Protein AF-F1LF76-F1 (afdb_monomer_lite)

Organism: Ascaris suum (NCBI:txid6253)

Sequence (173 aa):
MCLPVDVNDIGVSVVGPCSAESNRNGTLAFNSEYCKTSYTVMPIVFMVVYIAFFAVGFAPLAWALNAEFYPLWARSTGCALSTFTNWTFSLVISLTFLSLSQAITKYGVFFLYGGITVVAFFFVFLYIPETTGIGIEEVEMLFMSKQKRRKTLDSRRATATDSKFKKQNSSNE

Secondary structure (DSSP, 8-state):
-PPPBPSS-TTEETTEE------SSS-----SS----TTTHHHHHHHHHHHHHIIIIIHHHHHHHHHHHS-TTTHHHHHHHHHHHHHHHHHHHHHHHHHHHHHS-HHHHHHHHHHHHHHHHHHHHHHS---TT--HHHHHHHHS-HHHHHHHHHHHHHHHHHHHHHHHHTT--

Foldseek 3Di:
DDADADPVDNQQGPVGGHDDDDDDDDDDDDDPDDDDDPCPVVVVVVVVVVVVCCVVPVVVVVVVVLQVVDQPVCSVVSVVVVVVVVVVVVVVCVVVVVVVCVPPNPVVNVVVVVVVVVVVVVVCVVVDDPPPDDDSVVVVLVPDDPVVNVVVVVVVVVVVVVVVVVVVVVVVD

Radius of gyration: 31.08 Å; chains: 1; bounding box: 84×30×86 Å

InterPro domains:
  IPR003663 Sugar/inositol transporter [PR00171] (44-65)
  IPR003663 Sugar/inositol transporter [PR00171] (67-79)
  IPR005828 Major facilitator, sugar transporter-like [PF00083] (28-143)
  IPR020846 Major facilitator superfamily domain [PS50850] (1-132)
  IPR036259 MFS transporter superfamily [G3DSA:1.20.1250.20] (12-155)
  IPR036259 MFS transporter superfamily [SSF103473] (40-140)
  IPR050814 Myo-inositol Transporter [PTHR48020] (34-162)

pLDDT: mean 70.17, std 14.88, range [35.84, 94.75]

Structure (mmCIF, N/CA/C/O backbone):
data_AF-F1LF76-F1
#
_entry.id   AF-F1LF76-F1
#
loop_
_atom_site.group_PDB
_atom_site.id
_atom_site.type_symbol
_atom_site.label_atom_id
_atom_site.label_alt_id
_atom_site.label_comp_id
_atom_site.label_asym_id
_atom_site.label_entity_id
_atom_site.label_seq_id
_atom_site.pdbx_PDB_ins_code
_atom_site.Cartn_x
_atom_site.Cartn_y
_atom_site.Cartn_z
_atom_site.occupancy
_atom_site.B_iso_or_equiv
_atom_site.auth_seq_id
_atom_site.auth_comp_id
_atom_site.auth_asym_id
_atom_site.auth_atom_id
_atom_site.pdbx_PDB_model_num
ATOM 1 N N . MET A 1 1 ? 15.923 4.103 -25.762 1.00 35.84 1 MET A N 1
ATOM 2 C CA . MET A 1 1 ? 17.309 4.151 -26.265 1.00 35.84 1 MET A CA 1
ATOM 3 C C . MET A 1 1 ? 17.214 3.939 -27.766 1.00 35.84 1 MET A C 1
ATOM 5 O O . MET A 1 1 ? 16.728 2.890 -28.165 1.00 35.84 1 MET A O 1
ATOM 9 N N . CYS A 1 2 ? 17.499 4.962 -28.574 1.00 42.34 2 CYS A N 1
ATOM 10 C CA . CYS A 1 2 ? 17.432 4.857 -30.035 1.00 42.34 2 CYS A CA 1
ATOM 11 C C . CYS A 1 2 ? 18.703 4.159 -30.520 1.00 42.34 2 CYS A C 1
ATOM 13 O O . CYS A 1 2 ? 19.798 4.580 -30.150 1.00 42.34 2 CYS A O 1
ATOM 15 N N . LEU A 1 3 ? 18.558 3.070 -31.274 1.00 51.41 3 LEU A N 1
ATOM 16 C CA . LEU A 1 3 ? 19.703 2.373 -31.846 1.00 51.41 3 LEU A CA 1
ATOM 17 C C . LEU A 1 3 ? 20.240 3.144 -33.064 1.00 51.41 3 LEU A C 1
ATOM 19 O O . LEU A 1 3 ? 19.459 3.805 -33.752 1.00 51.41 3 LEU A O 1
ATOM 23 N N . PRO A 1 4 ? 21.557 3.071 -33.327 1.00 51.03 4 PRO A N 1
ATOM 24 C CA . PRO A 1 4 ? 22.163 3.693 -34.497 1.00 51.03 4 PRO A CA 1
ATOM 25 C C . PRO A 1 4 ? 21.608 3.082 -35.794 1.00 51.03 4 PRO A C 1
ATOM 27 O O . PRO A 1 4 ? 21.443 1.864 -35.909 1.00 51.03 4 PRO A O 1
ATOM 30 N N . VAL A 1 5 ? 21.305 3.955 -36.755 1.00 54.59 5 VAL A N 1
ATOM 31 C CA . VAL A 1 5 ? 20.854 3.619 -38.115 1.00 54.59 5 VAL A CA 1
ATOM 32 C C . VAL A 1 5 ? 22.063 3.481 -39.036 1.00 54.59 5 VAL A C 1
ATOM 34 O O . VAL A 1 5 ? 23.048 4.203 -38.863 1.00 54.59 5 VAL A O 1
ATOM 37 N N . ASP A 1 6 ? 21.991 2.554 -39.992 1.00 54.38 6 ASP A N 1
ATOM 38 C CA . ASP A 1 6 ? 23.017 2.419 -41.024 1.00 54.38 6 ASP A CA 1
ATOM 39 C C . ASP A 1 6 ? 22.924 3.600 -42.005 1.00 54.38 6 ASP A C 1
ATOM 41 O O . ASP A 1 6 ? 21.849 3.950 -42.493 1.00 54.38 6 ASP A O 1
ATOM 45 N N . VAL A 1 7 ? 24.057 4.246 -42.275 1.00 57.34 7 VAL A N 1
ATOM 46 C CA . VAL A 1 7 ? 24.144 5.421 -43.158 1.00 57.34 7 VAL A CA 1
ATOM 47 C C . VAL A 1 7 ? 23.958 5.078 -44.635 1.00 57.34 7 VAL A C 1
ATOM 49 O O . VAL A 1 7 ? 23.635 5.969 -45.417 1.00 57.34 7 VAL A O 1
ATOM 52 N N . ASN A 1 8 ? 24.139 3.812 -45.017 1.00 52.00 8 ASN A N 1
ATOM 53 C CA . ASN A 1 8 ? 23.956 3.360 -46.395 1.00 52.00 8 ASN A CA 1
ATOM 54 C C . ASN A 1 8 ? 22.558 2.788 -46.651 1.00 52.00 8 ASN A C 1
ATOM 56 O O . ASN A 1 8 ? 22.133 2.743 -47.804 1.00 52.00 8 ASN A O 1
ATOM 60 N N . ASP A 1 9 ? 21.838 2.383 -45.600 1.00 52.62 9 ASP A N 1
ATOM 61 C CA . ASP A 1 9 ? 20.502 1.809 -45.729 1.00 52.62 9 ASP A CA 1
ATOM 62 C C . ASP A 1 9 ? 19.619 2.174 -44.521 1.00 52.62 9 ASP A C 1
ATOM 64 O O . ASP A 1 9 ? 19.576 1.523 -43.479 1.00 52.62 9 ASP A O 1
ATOM 68 N N . ILE A 1 10 ? 18.900 3.285 -44.679 1.00 53.16 10 ILE A N 1
ATOM 69 C CA . ILE A 1 10 ? 18.068 3.938 -43.651 1.00 53.16 10 ILE A CA 1
ATOM 70 C C . ILE A 1 10 ? 16.866 3.086 -43.207 1.00 53.16 10 ILE A C 1
ATOM 72 O O . ILE A 1 10 ? 16.186 3.429 -42.239 1.00 53.16 10 ILE A O 1
ATOM 76 N N . GLY A 1 11 ? 16.579 1.998 -43.928 1.00 48.94 11 GLY A N 1
ATOM 77 C CA . GLY A 1 11 ? 15.518 1.045 -43.613 1.00 48.94 11 GLY A CA 1
ATOM 78 C C . GLY A 1 11 ? 15.918 -0.018 -42.590 1.00 48.94 11 GLY A C 1
ATOM 79 O O . GLY A 1 11 ? 15.048 -0.747 -42.118 1.00 48.94 11 GLY A O 1
ATOM 80 N N . VAL A 1 12 ? 17.198 -0.114 -42.221 1.00 48.88 12 VAL A N 1
ATOM 81 C CA . VAL A 1 12 ? 17.707 -1.129 -41.294 1.00 48.88 12 VAL A CA 1
ATOM 82 C C . VAL A 1 12 ? 18.440 -0.480 -40.122 1.00 48.88 12 VAL A C 1
ATOM 84 O O . VAL A 1 12 ? 19.184 0.490 -40.265 1.00 48.88 12 VAL A O 1
ATOM 87 N N . SER A 1 13 ? 18.214 -1.002 -38.917 1.00 52.44 13 SER A N 1
ATOM 88 C CA . SER A 1 13 ? 19.060 -0.643 -37.781 1.00 52.44 13 SER A CA 1
ATOM 89 C C . SER A 1 13 ? 20.311 -1.519 -37.814 1.00 52.44 13 SER A C 1
ATOM 91 O O . SER A 1 13 ? 20.225 -2.699 -38.157 1.00 52.44 13 SER A O 1
ATOM 93 N N . VAL A 1 14 ? 21.466 -0.980 -37.409 1.00 56.50 14 VAL A N 1
ATOM 94 C CA . VAL A 1 14 ? 22.761 -1.702 -37.436 1.00 56.50 14 VAL A CA 1
ATOM 95 C C . VAL A 1 14 ? 22.732 -2.975 -36.565 1.00 56.50 14 VAL A C 1
ATOM 97 O O . VAL A 1 14 ? 23.608 -3.829 -36.650 1.00 56.50 14 VAL A O 1
ATOM 100 N N . VAL A 1 15 ? 21.701 -3.124 -35.724 1.00 55.97 15 VAL A N 1
ATOM 101 C CA . VAL A 1 15 ? 21.567 -4.192 -34.729 1.00 55.97 15 VAL A CA 1
ATOM 102 C C . VAL A 1 15 ? 20.274 -5.020 -34.903 1.00 55.97 15 VAL A C 1
ATOM 104 O O . VAL A 1 15 ? 19.957 -5.836 -34.042 1.00 55.97 15 VAL A O 1
ATOM 107 N N . GLY A 1 16 ? 19.531 -4.866 -36.013 1.00 51.66 16 GLY A N 1
ATOM 108 C CA . GLY A 1 16 ? 18.353 -5.697 -36.331 1.00 51.66 16 GLY A CA 1
ATOM 109 C C . GLY A 1 16 ? 17.374 -5.098 -37.366 1.00 51.66 16 GLY A C 1
ATOM 110 O O . GLY A 1 16 ? 17.476 -3.917 -37.707 1.00 51.66 16 GLY A O 1
ATOM 111 N N . PRO A 1 17 ? 16.409 -5.884 -37.887 1.00 47.97 17 PRO A N 1
ATOM 112 C CA . PRO A 1 17 ? 15.532 -5.436 -38.971 1.00 47.97 17 PRO A CA 1
ATOM 113 C C . PRO A 1 17 ? 14.456 -4.438 -38.503 1.00 47.97 17 PRO A C 1
ATOM 115 O O . PRO A 1 17 ? 13.741 -4.690 -37.533 1.00 47.97 17 PRO A O 1
ATOM 118 N N . CYS A 1 18 ? 14.298 -3.340 -39.250 1.00 52.56 18 CYS A N 1
ATOM 119 C CA . CYS A 1 18 ? 13.127 -2.457 -39.227 1.00 52.56 18 CYS A CA 1
ATOM 120 C C . CYS A 1 18 ? 12.281 -2.734 -40.488 1.00 52.56 18 CYS A C 1
ATOM 122 O O . CYS A 1 18 ? 12.825 -3.032 -41.546 1.00 52.56 18 CYS A O 1
ATOM 124 N N . SER A 1 19 ? 10.951 -2.685 -40.393 1.00 45.44 19 SER A N 1
ATOM 125 C CA . SER A 1 19 ? 10.033 -2.954 -41.517 1.00 45.44 19 SER A CA 1
ATOM 126 C C . SER A 1 19 ? 8.716 -2.198 -41.288 1.00 45.44 19 SER A C 1
ATOM 128 O O . SER A 1 19 ? 8.261 -2.145 -40.147 1.00 45.44 19 SER A O 1
ATOM 130 N N . ALA A 1 20 ? 8.050 -1.580 -42.268 1.00 48.78 20 ALA A N 1
ATOM 131 C CA . ALA A 1 20 ? 8.341 -1.369 -43.689 1.00 48.78 20 ALA A CA 1
ATOM 132 C C . ALA A 1 20 ? 7.542 -0.149 -44.198 1.00 48.78 20 ALA A C 1
ATOM 134 O O . ALA A 1 20 ? 6.571 0.277 -43.577 1.00 48.78 20 ALA A O 1
ATOM 135 N N . GLU A 1 21 ? 7.927 0.317 -45.386 1.00 42.38 21 GLU A N 1
ATOM 136 C CA . GLU A 1 21 ? 7.119 1.110 -46.323 1.00 42.38 21 GLU A CA 1
ATOM 137 C C . GLU A 1 21 ? 7.138 2.649 -46.190 1.00 42.38 21 GLU A C 1
ATOM 139 O O . GLU A 1 21 ? 6.219 3.309 -45.714 1.00 42.38 21 GLU A O 1
ATOM 144 N N . SER A 1 22 ? 8.234 3.222 -46.696 1.00 64.38 22 SER A N 1
ATOM 145 C CA . SER A 1 22 ? 8.259 4.261 -47.743 1.00 64.38 22 SER A CA 1
ATOM 146 C C . SER A 1 22 ? 6.937 4.985 -48.073 1.00 64.38 22 SER A C 1
ATOM 148 O O . SER A 1 22 ? 6.027 4.388 -48.649 1.00 64.38 22 SER A O 1
ATOM 150 N N . ASN A 1 23 ? 6.904 6.319 -47.934 1.00 41.56 23 ASN A N 1
ATOM 151 C CA . ASN A 1 23 ? 6.397 7.129 -49.047 1.00 41.56 23 ASN A CA 1
ATOM 152 C C . ASN A 1 23 ? 6.970 8.551 -49.119 1.00 41.56 23 ASN A C 1
ATOM 154 O O . ASN A 1 23 ? 7.391 9.164 -48.144 1.00 41.56 23 ASN A O 1
ATOM 158 N N . ARG A 1 24 ? 6.978 9.016 -50.361 1.00 53.50 24 ARG A N 1
ATOM 159 C CA . ARG A 1 24 ? 7.612 10.172 -50.971 1.00 53.50 24 ARG A CA 1
ATOM 160 C C . ARG A 1 24 ? 7.121 11.510 -50.400 1.00 53.50 24 ARG A C 1
ATOM 162 O O . ARG A 1 24 ? 5.944 11.686 -50.112 1.00 53.50 24 ARG A O 1
ATOM 169 N N . ASN A 1 25 ? 8.032 12.485 -50.389 1.00 53.25 25 ASN A N 1
ATOM 170 C CA . ASN A 1 25 ? 7.768 13.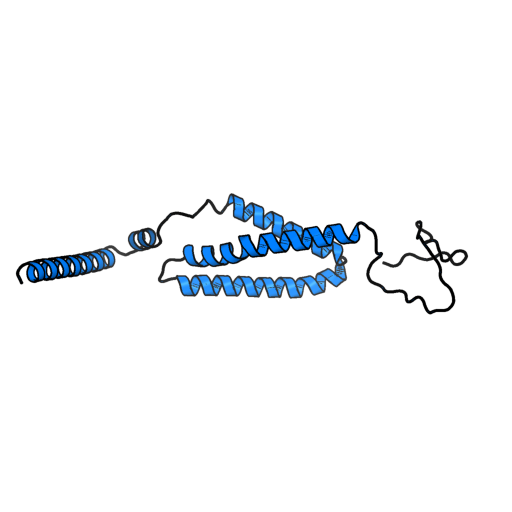933 -50.361 1.00 53.25 25 ASN A CA 1
ATOM 171 C C . ASN A 1 25 ? 7.036 14.528 -49.139 1.00 53.25 25 ASN A C 1
ATOM 173 O O . ASN A 1 25 ? 6.302 15.503 -49.284 1.00 53.25 25 ASN A O 1
ATOM 177 N N . GLY A 1 26 ? 7.295 14.043 -47.925 1.00 42.94 26 GLY A N 1
ATOM 178 C CA . GLY A 1 26 ? 6.838 14.715 -46.706 1.00 42.94 26 GLY A CA 1
ATOM 179 C C . GLY A 1 26 ? 7.626 14.272 -45.479 1.00 42.94 26 GLY A C 1
ATOM 180 O O . GLY A 1 26 ? 7.819 13.084 -45.262 1.00 42.94 26 GLY A O 1
ATOM 181 N N . THR A 1 27 ? 8.100 15.243 -44.701 1.00 47.00 27 THR A N 1
ATOM 182 C CA . THR A 1 27 ? 8.774 15.132 -43.394 1.00 47.00 27 THR A CA 1
ATOM 183 C C . THR A 1 27 ? 8.266 13.977 -42.520 1.00 47.00 27 THR A C 1
ATOM 185 O O . THR A 1 27 ? 7.222 14.097 -41.879 1.00 47.00 27 THR A O 1
ATOM 188 N N . LEU A 1 28 ? 9.026 12.880 -42.437 1.00 44.72 28 LEU A N 1
ATOM 189 C CA . LEU A 1 28 ? 8.779 11.808 -41.472 1.00 44.72 28 LEU A CA 1
ATOM 190 C C . LEU A 1 28 ? 9.497 12.146 -40.163 1.00 44.72 28 LEU A C 1
ATOM 192 O O . LEU A 1 28 ? 10.714 12.022 -40.034 1.00 44.72 28 LEU A O 1
ATOM 196 N N . ALA A 1 29 ? 8.713 12.645 -39.210 1.00 41.16 29 ALA A N 1
ATOM 197 C CA . ALA A 1 29 ? 9.152 12.979 -37.867 1.00 41.16 29 ALA A CA 1
ATOM 198 C C . ALA A 1 29 ? 9.474 11.707 -37.068 1.00 41.16 29 ALA A C 1
ATOM 200 O O . ALA A 1 29 ? 8.610 10.853 -36.861 1.00 41.16 29 ALA A O 1
ATOM 201 N N . PHE A 1 30 ? 10.708 11.618 -36.565 1.00 43.75 30 PHE A N 1
ATOM 202 C CA . PHE A 1 30 ? 11.060 10.733 -35.459 1.00 43.75 30 PHE A CA 1
ATOM 203 C C . PHE A 1 30 ? 10.199 11.109 -34.252 1.00 43.75 30 PHE A C 1
ATOM 205 O O . PHE A 1 30 ? 10.438 12.137 -33.620 1.00 43.75 30 PHE A O 1
ATOM 212 N N . ASN A 1 31 ? 9.196 10.295 -33.934 1.00 41.50 31 ASN A N 1
ATOM 213 C CA . ASN A 1 31 ? 8.466 10.434 -32.683 1.00 41.50 31 ASN A CA 1
ATOM 214 C C . ASN A 1 31 ? 9.025 9.427 -31.677 1.00 41.50 31 ASN A C 1
ATOM 216 O O . ASN A 1 31 ? 9.169 8.240 -31.968 1.00 41.50 31 ASN A O 1
ATOM 220 N N . SER A 1 32 ? 9.412 9.928 -30.513 1.00 49.06 32 SER A N 1
ATOM 221 C CA . SER A 1 32 ? 10.322 9.284 -29.567 1.00 49.06 32 SER A CA 1
ATOM 222 C C . SER A 1 32 ? 9.689 8.197 -28.701 1.00 49.06 32 SER A C 1
ATOM 224 O O . SER A 1 32 ? 10.325 7.773 -27.736 1.00 49.06 32 SER A O 1
ATOM 226 N N . GLU A 1 33 ? 8.477 7.724 -28.997 1.00 47.06 33 GLU A N 1
ATOM 227 C CA . GLU A 1 33 ? 7.696 7.127 -27.915 1.00 47.06 33 GLU A CA 1
ATOM 228 C C . GLU A 1 33 ? 7.333 5.645 -28.033 1.00 47.06 33 GLU A C 1
ATOM 230 O O . GLU A 1 33 ? 7.383 4.968 -27.009 1.00 47.06 33 GLU A O 1
ATOM 235 N N . TYR A 1 34 ? 7.078 5.043 -29.195 1.00 50.22 34 TYR A N 1
ATOM 236 C CA . TYR A 1 34 ? 6.801 3.594 -29.225 1.00 50.22 34 TYR A CA 1
ATOM 237 C C . TYR A 1 34 ? 6.781 3.039 -30.648 1.00 50.22 34 TYR A C 1
ATOM 239 O O . TYR A 1 34 ? 6.150 3.599 -31.542 1.00 50.22 34 TYR A O 1
ATOM 247 N N . CYS A 1 35 ? 7.432 1.892 -30.851 1.00 48.84 35 CYS A N 1
ATOM 248 C CA . CYS A 1 35 ? 7.309 1.132 -32.090 1.00 48.84 35 CYS A CA 1
ATOM 249 C C . CYS A 1 35 ? 5.957 0.399 -32.066 1.00 48.84 35 CYS A C 1
ATOM 251 O O . CYS A 1 35 ? 5.706 -0.418 -31.175 1.00 48.84 35 CYS A O 1
ATOM 253 N N . LYS A 1 36 ? 5.052 0.729 -32.994 1.00 48.59 36 LYS A N 1
ATOM 254 C CA . LYS A 1 36 ? 3.712 0.134 -33.074 1.00 48.59 36 LYS A CA 1
ATOM 255 C C . LYS A 1 36 ? 3.834 -1.291 -33.621 1.00 48.59 36 LYS A C 1
ATOM 257 O O . LYS A 1 36 ? 3.982 -1.479 -34.822 1.00 48.59 36 LYS A O 1
ATOM 262 N N . THR A 1 37 ? 3.786 -2.289 -32.744 1.00 57.09 37 THR A N 1
ATOM 263 C CA . THR A 1 37 ? 3.740 -3.711 -33.118 1.00 57.09 37 THR A CA 1
ATOM 264 C C . THR A 1 37 ? 2.324 -4.240 -32.872 1.00 57.09 37 THR A C 1
ATOM 266 O O . THR A 1 37 ? 1.590 -3.681 -32.053 1.00 57.09 37 THR A O 1
ATOM 269 N N . SER A 1 38 ? 1.914 -5.340 -33.514 1.00 59.66 38 SER A N 1
ATOM 270 C CA . SER A 1 38 ? 0.621 -5.985 -33.197 1.00 59.66 38 SER A CA 1
ATOM 271 C C . SER A 1 38 ? 0.503 -6.428 -31.731 1.00 59.66 38 SER A C 1
ATOM 273 O O . SER A 1 38 ? -0.597 -6.688 -31.256 1.00 59.66 38 SER A O 1
ATOM 275 N N . TYR A 1 39 ? 1.613 -6.480 -30.990 1.00 64.19 39 TYR A N 1
ATOM 276 C CA . TYR A 1 39 ? 1.646 -6.860 -29.581 1.00 64.19 39 TYR A CA 1
ATOM 277 C C . TYR A 1 39 ? 1.528 -5.667 -28.626 1.00 64.19 39 TYR A C 1
ATOM 279 O O . TYR A 1 39 ? 1.314 -5.883 -27.439 1.00 64.19 39 TYR A O 1
ATOM 287 N N . THR A 1 40 ? 1.605 -4.415 -29.100 1.00 66.19 40 THR A N 1
ATOM 288 C CA . THR A 1 40 ? 1.506 -3.220 -28.237 1.00 66.19 40 THR A CA 1
ATOM 289 C C . THR A 1 40 ? 0.134 -3.099 -27.561 1.00 66.19 40 THR A C 1
ATOM 291 O O . THR A 1 40 ? 0.029 -2.551 -26.468 1.00 66.19 40 THR A O 1
ATOM 294 N N . VAL A 1 41 ? -0.920 -3.657 -28.165 1.00 75.81 41 VAL A N 1
ATOM 295 C CA . VAL A 1 41 ? -2.279 -3.656 -27.595 1.00 75.81 41 VAL A CA 1
ATOM 296 C C . VAL A 1 41 ? -2.453 -4.645 -26.440 1.00 75.81 41 VAL A C 1
ATOM 298 O O . VAL A 1 41 ? -3.240 -4.378 -25.537 1.00 75.81 41 VAL A O 1
ATOM 301 N N . MET A 1 42 ? -1.693 -5.744 -26.408 1.00 77.25 42 MET A N 1
ATOM 302 C CA . MET A 1 42 ? -1.792 -6.761 -25.353 1.00 77.25 42 MET A CA 1
ATOM 303 C C . MET A 1 42 ? -1.535 -6.205 -23.941 1.00 77.25 42 MET A C 1
ATOM 305 O O . MET A 1 42 ? -2.423 -6.333 -23.098 1.00 77.25 42 MET A O 1
ATOM 309 N N . PRO A 1 43 ? -0.392 -5.554 -23.639 1.00 80.06 43 PRO A N 1
ATOM 310 C CA . PRO A 1 43 ? -0.128 -5.043 -22.294 1.00 80.06 43 PRO A CA 1
ATOM 311 C C . PRO A 1 43 ? -1.121 -3.953 -21.877 1.00 80.06 43 PRO A C 1
ATOM 313 O O . PRO A 1 43 ? -1.452 -3.856 -20.699 1.00 80.06 43 PRO A O 1
ATOM 316 N N . ILE A 1 44 ? -1.640 -3.172 -22.831 1.00 82.31 44 ILE A N 1
ATOM 317 C CA . ILE A 1 44 ? -2.668 -2.156 -22.573 1.00 82.31 44 ILE A CA 1
ATOM 318 C C . ILE A 1 44 ? -3.972 -2.831 -22.139 1.00 82.31 44 ILE A C 1
ATOM 320 O O . ILE A 1 44 ? -4.551 -2.446 -21.127 1.00 82.31 44 ILE A O 1
ATOM 324 N N . VAL A 1 45 ? -4.413 -3.868 -22.856 1.00 87.69 45 VAL A N 1
ATOM 325 C CA . VAL A 1 45 ? -5.616 -4.630 -22.495 1.00 87.69 45 VAL A CA 1
ATOM 326 C C . VAL A 1 45 ? -5.453 -5.281 -21.121 1.00 87.69 45 VAL A C 1
ATOM 328 O O . VAL A 1 45 ? -6.333 -5.130 -20.277 1.00 87.69 45 VAL A O 1
ATOM 331 N N . PHE A 1 46 ? -4.316 -5.929 -20.846 1.00 85.25 46 PHE A N 1
ATOM 332 C CA . PHE A 1 46 ? -4.049 -6.518 -19.528 1.00 85.25 46 PHE A CA 1
ATOM 333 C C . PHE A 1 46 ? -4.039 -5.474 -18.403 1.00 85.25 46 PHE A C 1
ATOM 335 O O . PHE A 1 46 ? -4.613 -5.723 -17.345 1.00 85.25 46 PHE A O 1
ATOM 342 N N . MET A 1 47 ? -3.452 -4.295 -18.633 1.00 85.56 47 MET A N 1
ATOM 343 C CA . MET A 1 47 ? -3.497 -3.173 -17.688 1.00 85.56 47 MET A CA 1
ATOM 344 C C . MET A 1 47 ? -4.924 -2.715 -17.401 1.00 85.56 47 MET A C 1
ATOM 346 O O . MET A 1 47 ? -5.302 -2.576 -16.241 1.00 85.56 47 MET A O 1
ATOM 350 N N . VAL A 1 48 ? -5.727 -2.500 -18.442 1.00 88.94 48 VAL A N 1
ATOM 351 C CA . VAL A 1 48 ? -7.109 -2.026 -18.292 1.00 88.94 48 VAL A CA 1
ATOM 352 C C . VAL A 1 48 ? -7.953 -3.048 -17.536 1.00 88.94 48 VAL A C 1
ATOM 354 O O . VAL A 1 48 ? -8.676 -2.683 -16.613 1.00 88.94 48 VAL A O 1
ATOM 357 N N . VAL A 1 49 ? -7.825 -4.330 -17.882 1.00 88.62 49 VAL A N 1
ATOM 358 C CA . VAL A 1 49 ? -8.535 -5.419 -17.204 1.00 88.62 49 VAL A CA 1
ATOM 359 C C . VAL A 1 49 ? -8.115 -5.511 -15.735 1.00 88.62 49 VAL A C 1
ATOM 361 O O . VAL A 1 49 ? -8.973 -5.585 -14.858 1.00 88.62 49 VAL A O 1
ATOM 364 N N . TYR A 1 50 ? -6.814 -5.429 -15.446 1.00 84.50 50 TYR A N 1
ATOM 365 C CA . TYR A 1 50 ? -6.297 -5.399 -14.077 1.00 84.50 50 TYR A CA 1
ATOM 366 C C . TYR A 1 50 ? -6.878 -4.230 -13.267 1.00 84.50 50 TYR A C 1
ATOM 368 O O . TYR A 1 50 ? -7.384 -4.434 -12.163 1.00 84.50 50 TYR A O 1
ATOM 376 N N . ILE A 1 51 ? -6.868 -3.018 -13.829 1.00 86.12 51 ILE A N 1
ATOM 377 C CA . ILE A 1 51 ? -7.405 -1.821 -13.168 1.00 86.12 51 ILE A CA 1
ATOM 378 C C . ILE A 1 51 ? -8.911 -1.961 -12.927 1.00 86.12 51 ILE A C 1
ATOM 380 O O . ILE A 1 51 ? -9.383 -1.593 -11.856 1.00 86.12 51 ILE A O 1
ATOM 384 N N . ALA A 1 52 ? -9.665 -2.523 -13.876 1.00 87.25 52 ALA A N 1
ATOM 385 C CA . ALA A 1 52 ? -11.102 -2.738 -13.725 1.00 87.25 52 ALA A CA 1
ATOM 386 C C . ALA A 1 52 ? -11.423 -3.694 -12.563 1.00 87.25 52 ALA A C 1
ATOM 388 O O . ALA A 1 52 ? -12.250 -3.368 -11.711 1.00 87.25 52 ALA A O 1
ATOM 389 N N . PHE A 1 53 ? -10.731 -4.835 -12.474 1.00 84.75 53 PHE A N 1
ATOM 390 C CA . PHE A 1 53 ? -10.897 -5.764 -11.351 1.00 84.75 53 PHE A CA 1
ATOM 391 C C . PHE A 1 53 ? -10.474 -5.145 -10.016 1.00 84.75 53 PHE A C 1
ATOM 393 O O . PHE A 1 53 ? -11.165 -5.311 -9.010 1.00 84.75 53 PHE A O 1
ATOM 400 N N . PHE A 1 54 ? -9.377 -4.387 -10.002 1.00 81.06 54 PHE A N 1
ATOM 401 C CA . PHE A 1 54 ? -8.911 -3.700 -8.801 1.00 81.06 54 PHE A CA 1
ATOM 402 C C . PHE A 1 54 ? -9.898 -2.621 -8.325 1.00 81.06 54 PHE A C 1
ATOM 404 O O . PHE A 1 54 ? -10.167 -2.510 -7.128 1.00 81.06 54 PHE A O 1
ATOM 411 N N . ALA A 1 55 ? -10.481 -1.859 -9.253 1.00 83.69 55 ALA A N 1
ATOM 412 C CA . ALA A 1 55 ? -11.444 -0.805 -8.955 1.00 83.69 55 ALA A CA 1
ATOM 413 C C . ALA A 1 55 ? -12.778 -1.349 -8.426 1.00 83.69 55 ALA A C 1
ATOM 415 O O . ALA A 1 55 ? -13.359 -0.748 -7.528 1.00 83.69 55 ALA A O 1
ATOM 416 N N . VAL A 1 56 ? -13.263 -2.475 -8.961 1.00 82.12 56 VAL A N 1
ATOM 417 C CA . VAL A 1 56 ? -14.547 -3.066 -8.544 1.00 82.12 56 VAL A CA 1
ATOM 418 C C . VAL A 1 56 ? -14.407 -3.919 -7.283 1.00 82.12 56 VAL A C 1
ATOM 420 O O . VAL A 1 56 ? -15.309 -3.923 -6.453 1.00 82.12 56 VAL A O 1
ATOM 423 N N . GLY A 1 57 ? -13.294 -4.637 -7.122 1.00 79.00 57 GLY A N 1
ATOM 424 C CA . GLY A 1 57 ? -13.076 -5.515 -5.973 1.00 79.00 57 GLY A CA 1
ATOM 425 C C . GLY A 1 57 ? -12.339 -4.818 -4.837 1.00 79.00 57 GLY A C 1
ATOM 426 O O . GLY A 1 57 ? -12.896 -4.553 -3.777 1.00 79.00 57 GLY A O 1
ATOM 427 N N . PHE A 1 58 ? -11.061 -4.522 -5.057 1.00 77.81 58 PHE A N 1
ATOM 428 C CA . PHE A 1 58 ? -10.139 -4.172 -3.979 1.00 77.81 58 PHE A CA 1
ATOM 429 C C . PHE A 1 58 ? -10.391 -2.780 -3.392 1.00 77.81 58 PHE A C 1
ATOM 431 O O . PHE A 1 58 ? -10.337 -2.611 -2.176 1.00 77.81 58 PHE A O 1
ATOM 438 N N . ALA A 1 59 ? -10.692 -1.788 -4.234 1.00 79.12 59 ALA A N 1
ATOM 439 C CA . ALA A 1 59 ? -10.924 -0.421 -3.778 1.00 79.12 59 ALA A CA 1
ATOM 440 C C . ALA A 1 59 ? -12.112 -0.314 -2.798 1.00 79.12 59 ALA A C 1
ATOM 442 O O . ALA A 1 59 ? -11.886 0.096 -1.659 1.00 79.12 59 ALA A O 1
ATOM 443 N N . PRO A 1 60 ? -13.353 -0.704 -3.154 1.00 79.44 60 PRO A N 1
ATOM 444 C CA . PRO A 1 60 ? -14.475 -0.630 -2.219 1.00 79.44 60 PRO A CA 1
ATOM 445 C C . PRO A 1 60 ? -14.291 -1.562 -1.017 1.00 79.44 60 PRO A C 1
ATOM 447 O O . PRO A 1 60 ? -14.671 -1.185 0.090 1.00 79.44 60 PRO A O 1
ATOM 450 N N . LEU A 1 61 ? -13.656 -2.725 -1.202 1.00 79.69 61 LEU A N 1
ATOM 451 C CA . LEU A 1 61 ? -13.386 -3.662 -0.114 1.00 79.69 61 LEU A CA 1
ATOM 452 C C . LEU A 1 61 ? -12.435 -3.067 0.932 1.00 79.69 61 LEU A C 1
ATOM 454 O O . LEU A 1 61 ? -12.716 -3.153 2.121 1.00 79.69 61 LEU A O 1
ATOM 458 N N . ALA A 1 62 ? -11.354 -2.396 0.525 1.00 79.62 62 ALA A N 1
ATOM 459 C CA . ALA A 1 62 ? -10.419 -1.767 1.458 1.00 79.62 62 ALA A CA 1
ATOM 460 C C . ALA A 1 62 ? -11.083 -0.653 2.289 1.00 79.62 62 ALA A C 1
ATOM 462 O O . ALA A 1 62 ? -10.818 -0.529 3.487 1.00 79.62 62 ALA A O 1
ATOM 463 N N . TRP A 1 63 ? -11.967 0.146 1.683 1.00 78.38 63 TRP A N 1
ATOM 464 C CA . TRP A 1 63 ? -12.712 1.188 2.400 1.00 78.38 63 TRP A CA 1
ATOM 465 C C . TRP A 1 63 ? -13.779 0.605 3.334 1.00 78.38 63 TRP A C 1
ATOM 467 O O . TRP A 1 63 ? -13.916 1.075 4.464 1.00 78.38 63 TRP A O 1
ATOM 477 N N . ALA A 1 64 ? -14.491 -0.437 2.898 1.00 79.06 64 ALA A N 1
ATOM 478 C CA . ALA A 1 64 ? -15.482 -1.132 3.716 1.00 79.06 64 ALA A CA 1
ATOM 479 C C . ALA A 1 64 ? -14.831 -1.834 4.920 1.00 79.06 64 ALA A C 1
ATOM 481 O O . ALA A 1 64 ? -15.238 -1.603 6.057 1.00 79.06 64 ALA A O 1
ATOM 482 N N . LEU A 1 65 ? -13.747 -2.583 4.697 1.00 75.44 65 LEU A N 1
ATOM 483 C CA . LEU A 1 65 ? -12.996 -3.262 5.757 1.00 75.44 65 LEU A CA 1
ATOM 484 C C . LEU A 1 65 ? -12.429 -2.277 6.782 1.00 75.44 65 LEU A C 1
ATOM 486 O O . LEU A 1 65 ? -12.512 -2.530 7.982 1.00 75.44 65 LEU A O 1
ATOM 490 N N . ASN A 1 66 ? -11.915 -1.122 6.341 1.00 77.81 66 ASN A N 1
ATOM 491 C CA . ASN A 1 66 ? -11.498 -0.058 7.258 1.00 77.81 66 ASN A CA 1
ATOM 492 C C . ASN A 1 66 ? -12.654 0.404 8.156 1.00 77.81 66 ASN A C 1
ATOM 494 O O . ASN A 1 66 ? -12.438 0.692 9.327 1.00 77.81 66 ASN A O 1
ATOM 498 N N . ALA A 1 67 ? -13.882 0.483 7.643 1.00 73.00 67 ALA A N 1
ATOM 499 C CA . ALA A 1 67 ? -15.029 0.878 8.451 1.00 73.00 67 ALA A CA 1
ATOM 500 C C . ALA A 1 67 ? -15.495 -0.236 9.406 1.00 73.00 67 ALA A C 1
ATOM 502 O O . ALA A 1 67 ? -16.056 0.088 10.455 1.00 73.00 67 ALA A O 1
ATOM 503 N N . GLU A 1 68 ? -15.290 -1.507 9.063 1.00 73.19 68 GLU A N 1
ATOM 504 C CA . GLU A 1 68 ? -15.733 -2.677 9.838 1.00 73.19 68 GLU A CA 1
ATOM 505 C C . GLU A 1 68 ? -14.750 -3.097 10.941 1.00 73.19 68 GLU A C 1
ATOM 507 O O . GLU A 1 68 ? -15.177 -3.609 11.973 1.00 73.19 68 GLU A O 1
ATOM 512 N N . PHE A 1 69 ? -13.452 -2.822 10.780 1.00 71.50 69 PHE A N 1
ATOM 513 C CA . PHE A 1 69 ? -12.425 -3.207 11.757 1.00 71.50 69 PHE A CA 1
ATOM 514 C C . PHE A 1 69 ? -12.502 -2.427 13.078 1.00 71.50 69 PHE A C 1
ATOM 516 O O . PHE A 1 69 ? -12.070 -2.916 14.125 1.00 71.50 69 PHE A O 1
ATOM 523 N N . TYR A 1 70 ? -12.996 -1.185 13.039 1.00 70.62 70 TYR A N 1
ATOM 524 C CA . TYR A 1 70 ? -12.922 -0.281 14.184 1.00 70.62 70 TYR A CA 1
ATOM 525 C C . TYR A 1 70 ? -14.223 -0.249 15.001 1.00 70.62 70 TYR A C 1
ATOM 527 O O . TYR A 1 70 ? -15.301 -0.032 14.439 1.00 70.62 70 TYR A O 1
ATOM 535 N N . PRO A 1 71 ? -14.144 -0.351 16.344 1.00 66.56 71 PRO A N 1
ATOM 536 C CA . PRO A 1 71 ? -15.301 -0.159 17.211 1.00 66.56 71 PRO A CA 1
ATOM 537 C C . PRO A 1 71 ? -15.815 1.287 17.122 1.00 66.56 71 PRO A C 1
ATOM 539 O O . PRO A 1 71 ? -15.048 2.220 16.865 1.00 66.56 71 PRO A O 1
ATOM 542 N N . LEU A 1 72 ? -17.113 1.489 17.379 1.00 71.81 72 LEU A N 1
ATOM 543 C CA . LEU A 1 72 ? -17.839 2.735 17.083 1.00 71.81 72 LEU A CA 1
ATOM 544 C C . LEU A 1 72 ? -17.175 4.008 17.649 1.00 71.81 72 LEU A C 1
ATOM 546 O O . LEU A 1 72 ? -17.203 5.060 17.016 1.00 71.81 72 LEU A O 1
ATOM 550 N N . TRP A 1 73 ? -16.526 3.903 18.810 1.00 74.12 73 TRP A N 1
ATOM 551 C CA . TRP A 1 73 ? -15.853 5.015 19.489 1.00 74.12 73 TRP A CA 1
ATOM 552 C C . TRP A 1 73 ? -14.475 5.381 18.907 1.00 74.12 73 TRP A C 1
ATOM 554 O O . TRP A 1 73 ? -14.029 6.511 19.087 1.00 74.12 73 TRP A O 1
ATOM 564 N N . ALA A 1 74 ? -13.800 4.457 18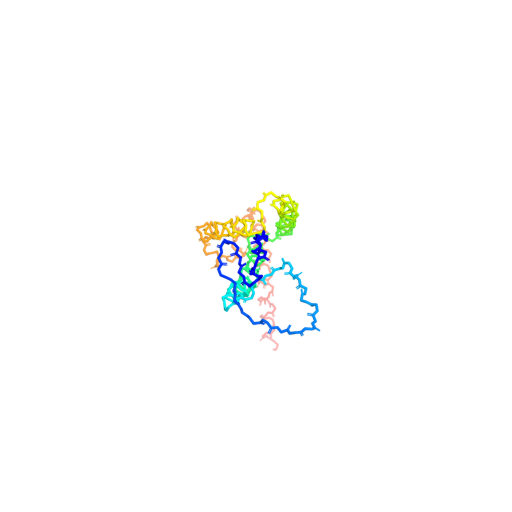.215 1.00 75.25 74 ALA A N 1
ATOM 565 C CA . ALA A 1 74 ? -12.464 4.658 17.639 1.00 75.25 74 ALA A CA 1
ATOM 566 C C . ALA A 1 74 ? -12.479 4.799 16.110 1.00 75.25 74 ALA A C 1
ATOM 568 O O . ALA A 1 74 ? -11.453 5.118 15.509 1.00 75.25 74 ALA A O 1
ATOM 569 N N . ARG A 1 75 ? -13.638 4.580 15.476 1.00 81.06 75 ARG A N 1
ATOM 570 C CA . ARG A 1 75 ? -13.801 4.552 14.018 1.00 81.06 75 ARG A CA 1
ATOM 571 C C . ARG A 1 75 ? -13.258 5.798 13.326 1.00 81.06 75 ARG A C 1
ATOM 573 O O . ARG A 1 75 ? -12.510 5.671 12.367 1.00 81.06 75 ARG A O 1
ATOM 580 N N . SER A 1 76 ? -13.583 6.988 13.834 1.00 82.62 76 SER A N 1
ATOM 581 C CA . SER A 1 76 ? -13.120 8.252 13.240 1.00 82.62 76 SER A CA 1
ATOM 582 C C . SER A 1 76 ? -11.590 8.353 13.229 1.00 82.62 76 SER A C 1
ATOM 584 O O . SER A 1 76 ? -10.989 8.634 12.194 1.00 82.62 76 SER A O 1
ATOM 586 N N . THR A 1 77 ? -10.943 8.029 14.352 1.00 86.69 77 THR A N 1
ATOM 587 C CA . THR A 1 77 ? -9.480 8.054 14.478 1.00 86.69 77 THR A CA 1
ATOM 588 C C . THR A 1 77 ? -8.814 6.992 13.602 1.00 86.69 77 THR A C 1
ATOM 590 O O . THR A 1 77 ? -7.812 7.280 12.953 1.00 86.69 77 THR A O 1
ATOM 593 N N . GLY A 1 78 ? -9.381 5.782 13.541 1.00 85.25 78 GLY A N 1
ATOM 594 C CA . GLY A 1 78 ? -8.890 4.701 12.682 1.00 85.25 78 GLY A CA 1
ATOM 595 C C . GLY A 1 78 ? -8.980 5.048 11.194 1.00 85.25 78 GLY A C 1
ATOM 596 O O . GLY A 1 78 ? -7.987 4.953 10.474 1.00 85.25 78 GLY A O 1
ATOM 597 N N . CYS A 1 79 ? -10.131 5.555 10.742 1.00 85.56 79 CYS A N 1
ATOM 598 C CA . CYS A 1 79 ? -10.316 6.017 9.365 1.00 85.56 79 CYS A CA 1
ATOM 599 C C . CYS A 1 79 ? -9.393 7.197 9.014 1.00 85.56 79 CYS A C 1
ATOM 601 O O . CYS A 1 79 ? -8.845 7.238 7.910 1.00 85.56 79 CYS A O 1
ATOM 603 N N . ALA A 1 80 ? -9.182 8.138 9.941 1.00 88.62 80 ALA A N 1
ATOM 604 C CA . ALA A 1 80 ? -8.270 9.263 9.741 1.00 88.62 80 ALA A CA 1
ATOM 605 C C . ALA A 1 80 ? -6.814 8.798 9.600 1.00 88.62 80 ALA A C 1
ATOM 607 O O . ALA A 1 80 ? -6.115 9.255 8.697 1.00 88.62 80 ALA A O 1
ATOM 608 N N . LEU A 1 81 ? -6.371 7.852 10.436 1.00 89.94 81 LEU A N 1
ATOM 609 C CA . LEU A 1 81 ? -5.027 7.282 10.353 1.00 89.94 81 LEU A CA 1
ATOM 610 C C . LEU A 1 81 ? -4.822 6.511 9.043 1.00 89.94 81 LEU A C 1
ATOM 612 O O . LEU A 1 81 ? -3.803 6.698 8.388 1.00 89.94 81 LEU A O 1
ATOM 616 N N . SER A 1 82 ? -5.803 5.704 8.635 1.00 88.31 82 SER A N 1
ATOM 617 C CA . SER A 1 82 ? -5.778 4.957 7.370 1.00 88.31 82 SER A CA 1
ATOM 618 C C . SER A 1 82 ? -5.718 5.885 6.151 1.00 88.31 82 SER A C 1
ATOM 620 O O . SER A 1 82 ? -4.923 5.695 5.230 1.00 88.31 82 SER A O 1
ATOM 622 N N . THR A 1 83 ? -6.491 6.973 6.174 1.00 89.50 83 THR A N 1
ATOM 623 C CA . THR A 1 83 ? -6.422 7.994 5.123 1.00 89.50 83 THR A CA 1
ATOM 624 C C . THR A 1 83 ? -5.055 8.681 5.139 1.00 89.50 83 THR A C 1
ATOM 626 O O . THR A 1 83 ? -4.408 8.797 4.104 1.00 89.50 83 THR A O 1
ATOM 629 N N . PHE A 1 84 ? -4.553 9.082 6.306 1.00 93.81 84 PHE A N 1
ATOM 630 C CA . PHE A 1 84 ? -3.245 9.722 6.422 1.00 93.81 84 PHE A CA 1
ATOM 631 C C . PHE A 1 84 ? -2.109 8.844 5.881 1.00 93.81 84 PHE A C 1
ATOM 633 O O . PHE A 1 84 ? -1.266 9.332 5.123 1.00 93.81 84 PHE A O 1
ATOM 640 N N . THR A 1 85 ? -2.093 7.549 6.208 1.00 89.81 85 THR A N 1
ATOM 641 C CA . THR A 1 85 ? -1.084 6.621 5.686 1.00 89.81 85 THR A CA 1
ATOM 642 C C . THR A 1 85 ? -1.225 6.455 4.176 1.00 89.81 85 THR A C 1
ATOM 644 O O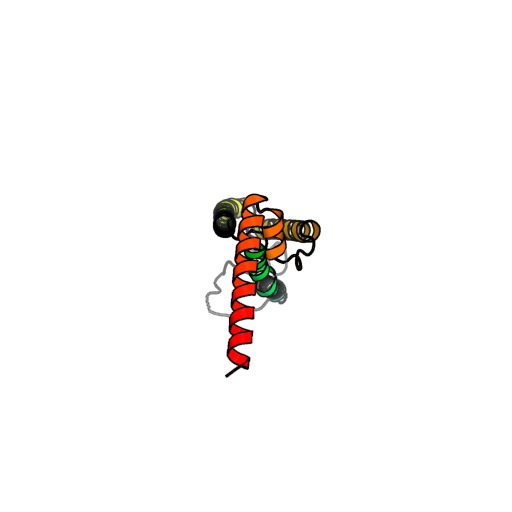 . THR A 1 85 ? -0.220 6.569 3.480 1.00 89.81 85 THR A O 1
ATOM 647 N N . ASN A 1 86 ? -2.443 6.294 3.643 1.00 90.31 86 ASN A N 1
ATOM 648 C CA . ASN A 1 86 ? -2.679 6.196 2.197 1.00 90.31 86 ASN A CA 1
ATOM 649 C C . ASN A 1 86 ? -2.114 7.403 1.427 1.00 90.31 86 ASN A C 1
ATOM 651 O O . ASN A 1 86 ? -1.413 7.253 0.422 1.00 90.31 86 ASN A O 1
ATOM 655 N N . TRP A 1 87 ? -2.383 8.612 1.916 1.00 92.06 87 TRP A N 1
ATOM 656 C CA . TRP A 1 87 ? -1.880 9.838 1.297 1.00 92.06 87 TRP A CA 1
ATOM 657 C C . TRP A 1 87 ? -0.365 9.982 1.471 1.00 92.06 87 TRP A C 1
ATOM 659 O O . TRP A 1 87 ? 0.325 10.378 0.535 1.00 92.06 87 TRP A O 1
ATOM 669 N N . THR A 1 88 ? 0.175 9.583 2.623 1.00 94.75 88 THR A N 1
ATOM 670 C CA . THR A 1 88 ? 1.624 9.576 2.866 1.00 94.75 88 THR A CA 1
ATOM 671 C C . THR A 1 88 ? 2.341 8.637 1.899 1.00 94.75 88 THR A C 1
ATOM 673 O O . THR A 1 88 ? 3.307 9.043 1.258 1.00 94.75 88 THR A O 1
ATOM 676 N N . PHE A 1 89 ? 1.853 7.409 1.718 1.00 89.75 89 PHE A N 1
ATOM 677 C CA . PHE A 1 89 ? 2.413 6.475 0.740 1.00 89.75 89 PHE A CA 1
ATOM 678 C C . PHE A 1 89 ? 2.284 6.994 -0.692 1.00 89.75 89 PHE A C 1
ATOM 680 O O . PHE A 1 89 ? 3.228 6.865 -1.467 1.00 89.75 89 PHE A O 1
ATOM 687 N N . SER A 1 90 ? 1.172 7.652 -1.028 1.00 90.25 90 SER A N 1
ATOM 688 C CA . SER A 1 90 ? 1.001 8.297 -2.336 1.00 90.25 90 SER A CA 1
ATOM 689 C C . SER A 1 90 ? 2.069 9.375 -2.587 1.00 90.25 90 SER A C 1
ATOM 691 O O . SER A 1 90 ? 2.639 9.446 -3.680 1.00 90.25 90 SER A O 1
ATOM 693 N N . LEU A 1 91 ? 2.415 10.171 -1.567 1.00 91.75 91 LEU A N 1
ATOM 694 C CA . LEU A 1 91 ? 3.515 11.140 -1.641 1.00 91.75 91 LEU A CA 1
ATOM 695 C C . LEU A 1 91 ? 4.881 10.457 -1.759 1.00 91.75 91 LEU A C 1
ATOM 697 O O . LEU A 1 91 ? 5.684 10.846 -2.604 1.00 91.75 91 LEU A O 1
ATOM 701 N N . VAL A 1 92 ? 5.141 9.417 -0.961 1.00 92.00 92 VAL A N 1
ATOM 702 C CA . VAL A 1 92 ? 6.399 8.655 -1.018 1.00 92.00 92 VAL A CA 1
ATOM 703 C C . VAL A 1 92 ? 6.602 8.050 -2.405 1.00 92.00 92 VAL A C 1
ATOM 705 O O . VAL A 1 92 ? 7.687 8.178 -2.970 1.00 92.00 92 VAL A O 1
ATOM 708 N N . ILE A 1 93 ? 5.569 7.442 -2.990 1.00 88.75 93 ILE A N 1
ATOM 709 C CA . ILE A 1 93 ? 5.621 6.892 -4.350 1.00 88.75 93 ILE A CA 1
ATOM 710 C C . ILE A 1 93 ? 5.905 8.004 -5.358 1.00 88.75 93 ILE A C 1
ATOM 712 O O . ILE A 1 93 ? 6.778 7.841 -6.199 1.00 88.75 93 ILE A O 1
ATOM 716 N N . SER A 1 94 ? 5.243 9.156 -5.246 1.00 90.00 94 SER A N 1
ATOM 717 C CA . SER A 1 94 ? 5.462 10.283 -6.164 1.00 90.00 94 SER A CA 1
ATOM 718 C C . SER A 1 94 ? 6.905 10.807 -6.118 1.00 90.00 94 SER A C 1
ATOM 720 O O . SER A 1 94 ? 7.515 11.044 -7.161 1.00 90.00 94 SER A O 1
ATOM 722 N N . LEU A 1 95 ? 7.480 10.938 -4.918 1.00 88.62 95 LEU A N 1
ATOM 723 C CA . LEU A 1 95 ? 8.863 11.384 -4.724 1.00 88.62 95 LEU A CA 1
ATOM 724 C C . LEU A 1 95 ? 9.874 10.342 -5.218 1.00 88.62 95 LEU A C 1
ATOM 726 O O . LEU A 1 95 ? 10.811 10.670 -5.946 1.00 88.62 95 LEU A O 1
ATOM 730 N N . THR A 1 96 ? 9.668 9.075 -4.852 1.00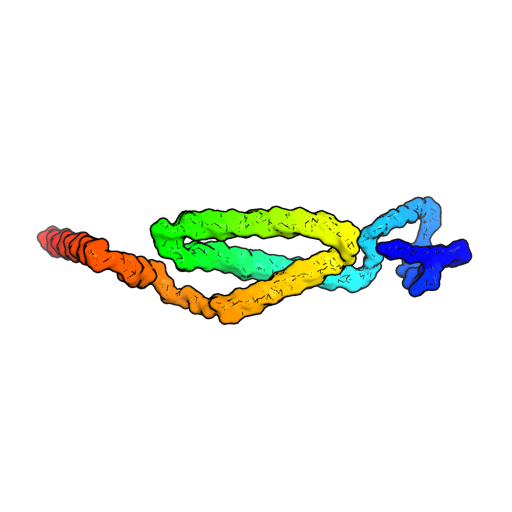 87.38 96 THR A N 1
ATOM 731 C CA . THR A 1 96 ? 10.561 7.973 -5.240 1.00 87.38 96 THR A CA 1
ATOM 732 C C . THR A 1 96 ? 10.491 7.678 -6.732 1.00 87.38 96 THR A C 1
ATOM 734 O O . THR A 1 96 ? 11.526 7.404 -7.335 1.00 87.38 96 THR A O 1
ATOM 737 N N . PHE A 1 97 ? 9.319 7.807 -7.357 1.00 83.75 97 PHE A N 1
ATOM 738 C CA . PHE A 1 97 ? 9.144 7.634 -8.795 1.00 83.75 97 PHE A CA 1
ATOM 739 C C . PHE A 1 97 ? 10.018 8.606 -9.586 1.00 83.75 97 PHE A C 1
ATOM 741 O O . PHE A 1 97 ? 10.680 8.188 -10.534 1.00 83.75 97 PHE A O 1
ATOM 748 N N . LEU A 1 98 ? 10.079 9.881 -9.182 1.00 79.62 98 LEU A N 1
ATOM 749 C CA . LEU A 1 98 ? 10.898 10.875 -9.873 1.00 79.62 98 LEU A CA 1
ATOM 750 C C . LEU A 1 98 ? 12.386 10.497 -9.818 1.00 79.62 98 LEU A C 1
ATOM 752 O O . LEU A 1 98 ? 13.033 10.425 -10.863 1.00 79.62 98 LEU A O 1
ATOM 756 N N . SER A 1 99 ? 12.900 10.153 -8.634 1.00 79.19 99 SER A N 1
ATOM 757 C CA . SER A 1 99 ? 14.288 9.705 -8.461 1.00 79.19 99 SER A CA 1
ATOM 758 C C . SER A 1 99 ? 14.590 8.401 -9.207 1.00 79.19 99 SER A C 1
ATOM 760 O O . SER A 1 99 ? 15.629 8.272 -9.853 1.00 79.19 99 SER A O 1
ATOM 762 N N . LEU A 1 100 ? 13.677 7.430 -9.167 1.00 74.06 100 LEU A N 1
ATOM 763 C CA . LEU A 1 100 ? 13.887 6.113 -9.765 1.00 74.06 100 LEU A CA 1
ATOM 764 C C . LEU A 1 100 ? 13.746 6.138 -11.296 1.00 74.06 100 LEU A C 1
ATOM 766 O O . LEU A 1 100 ? 14.440 5.399 -11.997 1.00 74.06 100 LEU A O 1
ATOM 770 N N . SER A 1 101 ? 12.909 7.036 -11.825 1.00 70.69 101 SER A N 1
ATOM 771 C CA . SER A 1 101 ? 12.760 7.260 -13.267 1.00 70.69 101 SER A CA 1
ATOM 772 C C . SER A 1 101 ? 14.052 7.749 -13.925 1.00 70.69 101 SER A C 1
ATOM 774 O O . SER A 1 101 ? 14.311 7.402 -15.078 1.00 70.69 101 SER A O 1
ATOM 776 N N . GLN A 1 102 ? 14.879 8.493 -13.182 1.00 69.38 102 GLN A N 1
ATOM 777 C CA . GLN A 1 102 ? 16.187 8.958 -13.640 1.00 69.38 102 GLN A CA 1
ATOM 778 C C . GLN A 1 102 ? 17.273 7.878 -13.532 1.00 69.38 102 GLN A C 1
ATOM 780 O O . GLN A 1 102 ? 18.213 7.894 -14.320 1.00 69.38 102 GLN A O 1
ATOM 785 N N . ALA A 1 103 ? 17.140 6.929 -12.600 1.00 71.50 103 ALA A N 1
ATOM 786 C CA . ALA A 1 103 ? 18.177 5.939 -12.312 1.00 71.50 103 ALA A CA 1
ATOM 787 C C . ALA A 1 103 ? 18.088 4.648 -13.152 1.00 71.50 103 ALA A C 1
ATOM 789 O O . ALA A 1 103 ? 19.120 4.140 -13.578 1.00 71.50 103 ALA A O 1
ATOM 790 N N . ILE A 1 104 ? 16.887 4.085 -13.367 1.00 65.50 104 ILE A N 1
ATOM 791 C CA . ILE A 1 104 ? 16.747 2.671 -13.789 1.00 65.50 104 ILE A CA 1
ATOM 792 C C . ILE A 1 104 ? 15.911 2.437 -15.059 1.00 65.50 104 ILE A C 1
ATOM 794 O O . ILE A 1 104 ? 15.836 1.308 -15.544 1.00 65.50 104 ILE A O 1
ATOM 798 N N . THR A 1 105 ? 15.363 3.496 -15.673 1.00 70.50 105 THR A N 1
ATOM 799 C CA . THR A 1 105 ? 14.431 3.460 -16.828 1.00 70.50 105 THR A CA 1
ATOM 800 C C . THR A 1 105 ? 12.980 3.111 -16.441 1.00 70.50 105 THR A C 1
ATOM 802 O O . THR A 1 105 ? 12.734 2.267 -15.583 1.00 70.50 105 THR A O 1
ATOM 805 N N . LYS A 1 106 ? 11.986 3.729 -17.108 1.00 66.81 106 LYS A N 1
ATOM 806 C CA . LYS A 1 106 ? 10.538 3.624 -16.786 1.00 66.81 106 LYS A CA 1
ATOM 807 C C . LYS A 1 106 ? 10.013 2.182 -16.660 1.00 66.81 106 LYS A C 1
ATOM 809 O O . LYS A 1 106 ? 9.176 1.906 -15.806 1.00 66.81 106 LYS A O 1
ATOM 814 N N . TYR A 1 107 ? 10.525 1.268 -17.483 1.00 71.56 107 TYR A N 1
ATOM 815 C CA . TYR A 1 107 ? 10.117 -0.138 -17.477 1.00 71.56 107 TYR A CA 1
ATOM 816 C C . TYR A 1 107 ? 10.517 -0.866 -16.185 1.00 71.56 107 TYR A C 1
ATOM 818 O O . TYR A 1 107 ? 9.711 -1.612 -15.637 1.00 71.56 107 TYR A O 1
ATOM 826 N N . GLY A 1 108 ? 11.719 -0.615 -15.652 1.00 77.31 108 GLY A N 1
ATOM 827 C CA . GLY A 1 108 ? 12.177 -1.245 -14.407 1.00 77.31 108 GLY A CA 1
ATOM 828 C C . GLY A 1 108 ? 11.378 -0.779 -13.189 1.00 77.31 108 GLY A C 1
ATOM 829 O O . GLY A 1 108 ? 11.028 -1.581 -12.328 1.00 77.31 108 GLY A O 1
ATOM 830 N N . VAL A 1 109 ? 11.002 0.502 -13.169 1.00 80.56 109 VAL A N 1
ATOM 831 C CA . VAL A 1 109 ? 10.154 1.091 -12.123 1.00 80.56 109 VAL A CA 1
ATOM 832 C C . VAL A 1 109 ? 8.782 0.419 -12.066 1.00 80.56 109 VAL A C 1
ATOM 834 O O . VAL A 1 109 ? 8.292 0.086 -10.989 1.00 80.56 109 VAL A O 1
ATOM 837 N N . PHE A 1 110 ? 8.187 0.171 -13.233 1.00 79.44 110 PHE A N 1
ATOM 838 C CA . PHE A 1 110 ? 6.887 -0.478 -13.343 1.00 79.44 110 PHE A CA 1
ATOM 839 C C . PHE A 1 110 ? 6.895 -1.904 -12.762 1.00 79.44 110 PHE A C 1
ATOM 841 O O . PHE A 1 110 ? 6.029 -2.249 -11.958 1.00 79.44 110 PHE A O 1
ATOM 848 N N . PHE A 1 111 ? 7.904 -2.713 -13.103 1.00 83.25 111 PHE A N 1
ATOM 849 C CA . PHE A 1 111 ? 8.042 -4.067 -12.553 1.00 83.25 111 PHE A CA 1
ATOM 850 C C . PHE A 1 111 ? 8.293 -4.075 -11.042 1.00 83.25 111 PHE A C 1
ATOM 852 O O . PHE A 1 111 ? 7.779 -4.951 -10.350 1.00 83.25 111 PHE A O 1
ATOM 859 N N . LEU A 1 112 ? 9.034 -3.096 -10.517 1.00 84.81 112 LEU A N 1
ATOM 860 C CA . LEU A 1 112 ? 9.329 -2.997 -9.088 1.00 84.81 112 LEU A CA 1
ATOM 861 C C . LEU A 1 112 ? 8.051 -2.717 -8.279 1.00 84.81 112 LEU A C 1
ATOM 863 O O . LEU A 1 112 ? 7.725 -3.469 -7.360 1.00 84.81 112 LEU A O 1
ATOM 867 N N . TYR A 1 113 ? 7.272 -1.700 -8.664 1.00 84.12 113 TYR A N 1
ATOM 868 C CA . TYR A 1 113 ? 5.999 -1.403 -7.995 1.00 84.12 113 TYR A CA 1
ATOM 869 C C . TYR A 1 113 ? 4.950 -2.503 -8.206 1.00 84.12 113 TYR A C 1
ATOM 871 O O . TYR A 1 113 ? 4.223 -2.845 -7.270 1.00 84.12 113 TYR A O 1
ATOM 879 N N . GLY A 1 114 ? 4.900 -3.106 -9.399 1.00 84.81 114 GLY A N 1
ATOM 880 C CA . GLY A 1 114 ? 4.046 -4.263 -9.669 1.00 84.81 114 GLY A CA 1
ATOM 881 C C . GLY A 1 114 ? 4.378 -5.448 -8.757 1.00 84.81 114 GLY A C 1
ATOM 882 O O . GLY A 1 114 ? 3.483 -6.019 -8.140 1.00 84.81 114 GLY A O 1
ATOM 883 N N . GLY A 1 115 ? 5.666 -5.763 -8.587 1.00 87.00 115 GLY A N 1
ATOM 884 C CA . GLY A 1 115 ? 6.132 -6.824 -7.693 1.00 87.00 115 GLY A CA 1
ATOM 885 C C . GLY A 1 115 ? 5.777 -6.572 -6.227 1.00 87.00 115 GLY A C 1
ATOM 886 O O . GLY A 1 115 ? 5.238 -7.462 -5.570 1.00 87.00 115 GLY A O 1
ATOM 887 N N . ILE A 1 116 ? 5.997 -5.349 -5.726 1.00 87.94 116 ILE A N 1
ATOM 888 C CA . ILE A 1 116 ? 5.602 -4.963 -4.358 1.00 87.94 116 ILE A CA 1
ATOM 889 C C . ILE A 1 116 ? 4.095 -5.158 -4.155 1.00 87.94 116 ILE A C 1
ATOM 891 O O . ILE A 1 116 ? 3.674 -5.688 -3.128 1.00 87.94 116 ILE A O 1
ATOM 895 N N . THR A 1 117 ? 3.285 -4.780 -5.146 1.00 85.62 117 THR A N 1
ATOM 896 C CA . THR A 1 117 ? 1.824 -4.922 -5.085 1.00 85.62 117 THR A CA 1
ATOM 897 C C . THR A 1 117 ? 1.400 -6.390 -5.005 1.00 85.62 117 THR A C 1
ATOM 899 O O . THR A 1 117 ? 0.535 -6.730 -4.203 1.00 85.62 117 THR A O 1
ATOM 902 N N . VAL A 1 118 ? 2.036 -7.282 -5.772 1.00 87.06 118 VAL A N 1
ATOM 903 C CA . VAL A 1 118 ? 1.757 -8.728 -5.717 1.00 87.06 118 VAL A CA 1
ATOM 904 C C . VAL A 1 118 ? 2.127 -9.314 -4.354 1.00 87.06 118 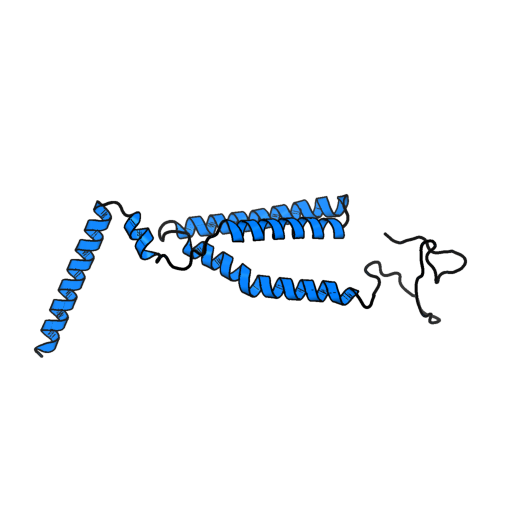VAL A C 1
ATOM 906 O O . VAL A 1 118 ? 1.339 -10.056 -3.772 1.00 87.06 118 VAL A O 1
ATOM 909 N N . VAL A 1 119 ? 3.291 -8.958 -3.803 1.00 89.06 119 VAL A N 1
ATOM 910 C CA . VAL A 1 119 ? 3.701 -9.417 -2.464 1.00 89.06 119 VAL A CA 1
ATOM 911 C C . VAL A 1 119 ? 2.724 -8.924 -1.396 1.00 89.06 119 VAL A C 1
ATOM 913 O O . VAL A 1 119 ? 2.303 -9.706 -0.544 1.00 89.06 119 VAL A O 1
ATOM 916 N N . ALA A 1 120 ? 2.313 -7.656 -1.466 1.00 84.00 120 ALA A N 1
ATOM 917 C CA . ALA A 1 120 ? 1.315 -7.092 -0.564 1.00 84.00 120 ALA A CA 1
ATOM 918 C C . ALA A 1 120 ? -0.043 -7.800 -0.694 1.00 84.00 120 ALA A C 1
ATOM 920 O O . ALA A 1 120 ? -0.680 -8.083 0.316 1.00 84.00 120 ALA A O 1
ATOM 921 N N . PHE A 1 121 ? -0.463 -8.146 -1.914 1.00 83.56 121 PHE A N 1
ATOM 922 C CA . PHE A 1 121 ? -1.686 -8.908 -2.155 1.00 83.56 121 PHE A CA 1
ATOM 923 C C . PHE A 1 121 ? -1.641 -10.288 -1.488 1.00 83.56 121 PHE A C 1
ATOM 925 O O . PHE A 1 121 ? -2.569 -10.646 -0.768 1.00 83.56 121 PHE A O 1
ATOM 932 N N . PHE A 1 122 ? -0.549 -11.038 -1.659 1.00 86.50 122 PHE A N 1
ATOM 933 C CA . PHE A 1 122 ? -0.381 -12.331 -0.989 1.00 86.50 122 PHE A CA 1
ATOM 934 C C . PHE A 1 122 ? -0.337 -12.193 0.532 1.00 86.50 122 PHE A C 1
ATOM 936 O O . PHE A 1 122 ? -0.929 -13.007 1.236 1.00 86.50 122 PHE A O 1
ATOM 943 N N . PHE A 1 123 ? 0.325 -11.156 1.045 1.00 85.19 123 PHE A N 1
ATOM 944 C CA . PHE A 1 123 ? 0.338 -10.874 2.476 1.00 85.19 123 PHE A CA 1
ATOM 945 C C . PHE A 1 123 ? -1.082 -10.642 3.001 1.00 85.19 123 PHE A C 1
ATOM 947 O O . PHE A 1 123 ? -1.496 -11.289 3.955 1.00 85.19 123 PHE A O 1
ATOM 954 N N . VAL A 1 124 ? -1.859 -9.784 2.341 1.00 80.38 124 VAL A N 1
ATOM 955 C CA . VAL A 1 124 ? -3.256 -9.520 2.704 1.00 80.38 124 VAL A CA 1
ATOM 956 C C . VAL A 1 124 ? -4.095 -10.795 2.633 1.00 80.38 124 VAL A C 1
ATOM 958 O O . VAL A 1 124 ? -4.816 -11.089 3.578 1.00 80.38 124 VAL A O 1
ATOM 961 N N . PHE A 1 125 ? -3.958 -11.586 1.569 1.00 80.06 125 PHE A N 1
ATOM 962 C CA . PHE A 1 125 ? -4.708 -12.830 1.385 1.00 80.06 125 PHE A CA 1
ATOM 963 C C . PHE A 1 125 ? -4.412 -13.887 2.463 1.00 80.06 125 PHE A C 1
ATOM 965 O O . PHE A 1 125 ? -5.304 -14.631 2.856 1.00 80.06 125 PHE A O 1
ATOM 972 N N . LEU A 1 126 ? -3.170 -13.965 2.953 1.00 80.94 126 LEU A N 1
ATOM 973 C CA . LEU A 1 126 ? -2.778 -14.928 3.988 1.00 80.94 126 LEU A CA 1
ATOM 974 C C . LEU A 1 126 ? -3.076 -14.438 5.413 1.00 80.94 126 LEU A C 1
ATOM 976 O O . LEU A 1 126 ? -3.397 -15.250 6.279 1.00 80.94 126 LEU A O 1
ATOM 980 N N . TYR A 1 127 ? -2.930 -13.135 5.671 1.00 75.50 127 TYR A N 1
ATOM 981 C CA . TYR A 1 127 ? -3.046 -12.556 7.015 1.00 75.50 127 TYR A CA 1
ATOM 982 C C . TYR A 1 127 ? -4.432 -12.011 7.350 1.00 75.50 127 TYR A C 1
ATOM 984 O O . TYR A 1 127 ? -4.725 -11.857 8.535 1.00 75.50 127 TYR A O 1
ATOM 992 N N . ILE A 1 128 ? -5.271 -11.705 6.358 1.00 69.00 128 ILE A N 1
ATOM 993 C CA . ILE A 1 128 ? -6.678 -11.366 6.578 1.00 69.00 128 ILE A CA 1
ATOM 994 C C . ILE A 1 128 ? -7.494 -12.652 6.397 1.00 69.00 128 ILE A C 1
ATOM 996 O O . ILE A 1 128 ? -7.884 -12.966 5.273 1.00 69.00 128 ILE A O 1
ATOM 1000 N N . PRO A 1 129 ? -7.759 -13.429 7.468 1.00 56.91 129 PRO A N 1
ATOM 1001 C CA . PRO A 1 129 ? -8.825 -14.418 7.410 1.00 56.91 129 PRO A CA 1
ATOM 1002 C C . PRO A 1 129 ? -10.142 -13.678 7.152 1.00 56.91 129 PRO A C 1
ATOM 1004 O O . PRO A 1 129 ? -10.332 -12.593 7.693 1.00 56.91 129 PRO A O 1
ATOM 1007 N N . GLU A 1 130 ? -11.027 -14.250 6.334 1.00 59.44 130 GLU A N 1
ATOM 1008 C CA . GLU A 1 130 ? -12.401 -13.780 6.088 1.00 59.44 130 GLU A CA 1
ATOM 1009 C C . GLU A 1 130 ? -13.055 -13.269 7.391 1.00 59.44 130 GLU A C 1
ATOM 1011 O O . GLU A 1 130 ? -13.532 -14.046 8.218 1.00 59.44 130 GLU A O 1
ATOM 1016 N N . THR A 1 131 ? -13.041 -11.947 7.606 1.00 54.75 131 THR A N 1
ATOM 1017 C CA . THR A 1 131 ? -13.652 -11.288 8.775 1.00 54.75 131 THR A CA 1
ATOM 1018 C C . THR A 1 131 ? -15.133 -10.986 8.548 1.00 54.75 131 THR A C 1
ATOM 1020 O O . THR A 1 131 ? -15.740 -10.230 9.305 1.00 54.75 131 THR A O 1
ATOM 1023 N N . THR A 1 132 ? -15.742 -11.559 7.509 1.00 53.25 132 THR A N 1
ATOM 1024 C CA . THR A 1 132 ? -17.156 -11.373 7.192 1.00 53.25 132 THR A CA 1
ATOM 1025 C C . THR A 1 132 ? -18.006 -12.227 8.132 1.00 53.25 132 THR A C 1
ATOM 1027 O O . THR A 1 132 ? -18.334 -13.371 7.832 1.00 53.25 132 THR A O 1
ATOM 1030 N N . GLY A 1 133 ? -18.372 -11.681 9.297 1.00 52.91 133 GLY A N 1
ATOM 1031 C CA . GLY A 1 133 ? -19.420 -12.311 10.109 1.00 52.91 133 GLY A CA 1
ATOM 1032 C C . GLY A 1 133 ? -19.524 -11.951 11.587 1.00 52.91 133 GLY A C 1
ATOM 1033 O O . GLY A 1 133 ? -20.537 -12.295 12.189 1.00 52.91 133 GLY A O 1
ATOM 1034 N N . ILE A 1 134 ? -18.553 -11.263 12.198 1.00 54.62 134 ILE A N 1
ATOM 1035 C CA . ILE A 1 134 ? -18.701 -10.856 13.607 1.00 54.62 134 ILE A CA 1
ATOM 1036 C C . ILE A 1 134 ? -19.395 -9.498 13.645 1.00 54.62 134 ILE A C 1
ATOM 1038 O O . ILE A 1 134 ? -18.827 -8.475 13.264 1.00 54.62 134 ILE A O 1
ATOM 1042 N N . GLY A 1 135 ? -20.654 -9.496 14.084 1.00 56.97 135 GLY A N 1
ATOM 1043 C CA . GLY A 1 135 ? -21.448 -8.283 14.214 1.00 56.97 135 GLY A CA 1
ATOM 1044 C C . GLY A 1 135 ? -20.754 -7.257 15.113 1.00 56.97 135 GLY A C 1
ATOM 1045 O O . GLY A 1 135 ? -20.296 -7.576 16.210 1.00 56.97 135 GLY A O 1
ATOM 1046 N N . ILE A 1 136 ? -20.734 -6.000 14.662 1.00 55.25 136 ILE A N 1
ATOM 1047 C CA . ILE A 1 136 ? -20.191 -4.835 15.386 1.00 55.25 136 ILE A CA 1
ATOM 1048 C C . ILE A 1 136 ? -20.740 -4.750 16.832 1.00 55.25 136 ILE A C 1
ATOM 1050 O O . ILE A 1 136 ? -20.056 -4.265 17.735 1.00 55.25 136 ILE A O 1
ATOM 1054 N N . GLU A 1 137 ? -21.947 -5.279 17.074 1.00 55.53 137 GLU A N 1
ATOM 1055 C CA . GLU A 1 137 ? -22.598 -5.332 18.390 1.00 55.53 137 GLU A CA 1
ATOM 1056 C C . GLU A 1 137 ? -21.940 -6.307 19.390 1.00 55.53 137 GLU A C 1
ATOM 1058 O O . GLU A 1 137 ? -21.931 -6.030 20.594 1.00 55.53 137 GLU A O 1
ATOM 1063 N N . GLU A 1 138 ? -21.356 -7.425 18.939 1.00 55.81 138 GLU A N 1
ATOM 1064 C CA . GLU A 1 138 ? -20.683 -8.376 19.841 1.00 55.81 138 GLU A CA 1
ATOM 1065 C C . GLU A 1 138 ? -19.333 -7.837 20.328 1.00 55.81 138 GLU A C 1
ATOM 1067 O O . GLU A 1 138 ? -18.995 -7.975 21.508 1.00 55.81 138 GLU A O 1
ATOM 1072 N N . VAL A 1 139 ? -18.592 -7.138 19.462 1.00 58.28 139 VAL A N 1
ATOM 1073 C CA . VAL A 1 139 ? -17.300 -6.522 19.813 1.00 58.28 139 VAL A CA 1
ATOM 1074 C C . VAL A 1 139 ? -17.488 -5.400 20.839 1.00 58.28 139 VAL A C 1
ATOM 1076 O O . VAL A 1 139 ? -16.714 -5.287 21.797 1.00 58.28 139 VAL A O 1
ATOM 1079 N N . GLU A 1 140 ? -18.550 -4.599 20.700 1.00 56.09 140 GLU A N 1
ATOM 1080 C CA . GLU A 1 140 ? -18.866 -3.531 21.651 1.00 56.09 140 GLU A CA 1
ATOM 1081 C C . GLU A 1 140 ? -19.269 -4.096 23.027 1.00 56.09 140 GLU A C 1
ATOM 1083 O O . GLU A 1 140 ? -18.821 -3.596 24.065 1.00 56.09 140 GLU A O 1
ATOM 1088 N N . MET A 1 141 ? -20.012 -5.209 23.067 1.00 55.47 141 MET A N 1
ATOM 1089 C CA . MET A 1 141 ? -20.344 -5.889 24.324 1.00 55.47 141 MET A CA 1
ATOM 1090 C C . MET A 1 141 ? -19.140 -6.548 25.006 1.00 55.47 141 MET A C 1
ATOM 1092 O O . MET A 1 141 ? -19.099 -6.564 26.241 1.00 55.47 141 MET A O 1
ATOM 1096 N N . LEU A 1 142 ? -18.155 -7.060 24.259 1.00 55.97 142 LEU A N 1
ATOM 1097 C CA . LEU A 1 142 ? -16.940 -7.637 24.844 1.00 55.97 142 LEU A CA 1
ATOM 1098 C C . LEU A 1 142 ? -16.065 -6.575 25.530 1.00 55.97 142 LEU A C 1
ATOM 1100 O O . LEU A 1 142 ? -15.577 -6.826 26.635 1.00 55.97 142 LEU A O 1
ATOM 1104 N N . PHE A 1 143 ? -15.939 -5.379 24.944 1.00 56.62 143 PHE A N 1
ATOM 1105 C CA . PHE A 1 143 ? -15.055 -4.314 25.443 1.00 56.62 143 PHE A CA 1
ATOM 1106 C C . PHE A 1 143 ? -15.704 -3.309 26.413 1.00 56.62 143 PHE A C 1
ATOM 1108 O O . PHE A 1 143 ? -15.005 -2.497 27.024 1.00 56.62 143 PHE A O 1
ATOM 1115 N N . MET A 1 144 ? -17.022 -3.355 26.641 1.00 58.75 144 MET A N 1
ATOM 1116 C CA . MET A 1 144 ? -17.658 -2.528 27.673 1.00 58.75 144 MET A CA 1
ATOM 1117 C C . MET A 1 144 ? -17.292 -2.994 29.094 1.00 58.75 144 MET A C 1
ATOM 1119 O O . MET A 1 144 ? -17.569 -4.135 29.483 1.00 58.75 144 MET A O 1
ATOM 1123 N N . SER A 1 145 ? -16.769 -2.067 29.911 1.00 58.84 145 SER A N 1
ATOM 1124 C CA . SER A 1 145 ? -16.611 -2.235 31.367 1.00 58.84 145 SER A CA 1
ATOM 1125 C C . SER A 1 145 ? -17.920 -2.716 32.011 1.00 58.84 145 SER A C 1
ATOM 1127 O O . SER A 1 145 ? -19.006 -2.244 31.651 1.00 58.84 145 SER A O 1
ATOM 1129 N N . LYS A 1 146 ? -17.826 -3.632 32.990 1.00 62.38 146 LYS A N 1
ATOM 1130 C CA . LYS A 1 146 ? -18.982 -4.259 33.669 1.00 62.38 146 LYS A CA 1
ATOM 1131 C C . LYS A 1 146 ? -20.042 -3.241 34.116 1.00 62.38 146 LYS A C 1
ATOM 1133 O O . LYS A 1 146 ? -21.233 -3.527 34.017 1.00 62.38 146 LYS A O 1
ATOM 1138 N N . GLN A 1 147 ? -19.632 -2.047 34.556 1.00 64.25 147 GLN A N 1
ATOM 1139 C CA . GLN A 1 147 ? -20.549 -0.986 34.996 1.00 64.25 147 GLN A CA 1
ATOM 1140 C C . GLN A 1 147 ? -21.371 -0.373 33.853 1.00 64.25 147 GLN A C 1
ATOM 1142 O O . GLN A 1 147 ? -22.578 -0.186 34.006 1.00 64.25 147 GLN A O 1
ATOM 1147 N N . LYS A 1 148 ? -20.748 -0.083 32.702 1.00 64.50 148 LYS A N 1
ATOM 1148 C CA . LYS A 1 148 ? -21.458 0.437 31.520 1.00 64.50 148 LYS A CA 1
ATOM 1149 C C . LYS A 1 148 ? -22.404 -0.617 30.949 1.00 64.50 148 LYS A C 1
ATOM 1151 O O . LYS A 1 148 ? -23.533 -0.290 30.604 1.00 64.50 148 LYS A O 1
ATOM 1156 N N . ARG A 1 149 ? -21.979 -1.887 30.938 1.00 65.19 149 ARG A N 1
ATOM 1157 C CA . ARG A 1 149 ? -22.801 -3.018 30.480 1.00 65.19 149 ARG A CA 1
ATOM 1158 C C . ARG A 1 149 ? -24.092 -3.143 31.296 1.00 65.19 149 ARG A C 1
ATOM 1160 O O . ARG A 1 149 ? -25.167 -3.263 30.718 1.00 65.19 149 ARG A O 1
ATOM 1167 N N . ARG A 1 150 ? -23.993 -3.029 32.628 1.00 70.00 150 ARG A N 1
ATOM 1168 C CA . ARG A 1 150 ? -25.149 -3.042 33.542 1.00 70.00 150 ARG A CA 1
ATOM 1169 C C . ARG A 1 150 ? -26.115 -1.884 33.288 1.00 70.00 150 ARG A C 1
ATOM 1171 O O . ARG A 1 150 ? -27.301 -2.132 33.136 1.00 70.00 150 ARG A O 1
ATOM 1178 N N . LYS A 1 151 ? -25.611 -0.650 33.150 1.00 74.25 151 LYS A N 1
ATOM 1179 C CA . LYS A 1 151 ? -26.461 0.524 32.870 1.00 74.25 151 LYS A CA 1
ATOM 1180 C C . LYS A 1 151 ? -27.210 0.409 31.540 1.00 74.25 151 LYS A C 1
ATOM 1182 O O . LYS A 1 151 ? -28.395 0.717 31.486 1.00 74.25 151 LYS A O 1
ATOM 1187 N N . THR A 1 152 ? -26.548 -0.057 30.481 1.00 76.00 152 THR A N 1
ATOM 1188 C CA . THR A 1 152 ? -27.197 -0.238 29.172 1.00 76.00 152 THR A CA 1
ATOM 1189 C C . THR A 1 152 ? -28.246 -1.353 29.206 1.00 76.00 152 THR A C 1
ATOM 1191 O O . THR A 1 152 ? -29.321 -1.193 28.628 1.00 76.00 152 THR A O 1
ATOM 1194 N N . LEU A 1 153 ? -27.973 -2.458 29.911 1.00 75.00 153 LEU A N 1
ATOM 1195 C CA . LEU A 1 153 ? -28.938 -3.542 30.128 1.00 75.00 153 LEU A CA 1
ATOM 1196 C C . LEU A 1 153 ? -30.162 -3.071 30.923 1.00 75.00 153 LEU A C 1
ATOM 1198 O O . LEU A 1 153 ? -31.285 -3.362 30.517 1.00 75.00 153 LEU A O 1
ATOM 1202 N N . ASP A 1 154 ? -29.958 -2.312 32.000 1.00 78.06 154 ASP A N 1
ATOM 1203 C CA . ASP A 1 154 ? -31.047 -1.782 32.826 1.00 78.06 154 ASP A CA 1
ATOM 1204 C C . ASP A 1 154 ? -31.911 -0.779 32.047 1.00 78.06 154 ASP A C 1
ATOM 1206 O O . ASP A 1 154 ? -33.138 -0.894 32.064 1.00 78.06 154 ASP A O 1
ATOM 1210 N N . SER A 1 155 ? -31.301 0.128 31.271 1.00 77.56 155 SER A N 1
ATOM 1211 C CA . SER A 1 155 ? -32.046 1.029 30.378 1.00 77.56 155 SER A CA 1
ATOM 1212 C C . SER A 1 155 ? -32.864 0.263 29.340 1.00 77.56 155 SER A C 1
ATOM 1214 O O . SER A 1 155 ? -34.045 0.553 29.182 1.00 77.56 155 SER A O 1
ATOM 1216 N N . ARG A 1 156 ? -32.288 -0.751 28.671 1.00 77.00 156 ARG A N 1
ATOM 1217 C CA . ARG A 1 156 ? -33.025 -1.580 27.696 1.00 77.00 156 ARG A CA 1
ATOM 1218 C C . ARG A 1 156 ? -34.198 -2.320 28.342 1.00 77.00 156 ARG A C 1
ATOM 1220 O O . ARG A 1 156 ? -35.260 -2.440 27.732 1.00 77.00 156 ARG A O 1
ATOM 1227 N N . ARG A 1 157 ? -34.035 -2.796 29.579 1.00 78.56 157 ARG A N 1
ATOM 1228 C CA . ARG A 1 157 ? -35.098 -3.474 30.337 1.00 78.56 157 ARG A CA 1
ATOM 1229 C C . ARG A 1 157 ? -36.230 -2.515 30.704 1.00 78.56 157 ARG A C 1
ATOM 1231 O O . ARG A 1 157 ? -37.395 -2.897 30.605 1.00 78.56 157 ARG A O 1
ATOM 1238 N N . ALA A 1 158 ? -35.905 -1.270 31.051 1.00 76.56 158 ALA A N 1
ATOM 1239 C CA . ALA A 1 158 ? -36.897 -0.230 31.306 1.00 76.56 158 ALA A CA 1
ATOM 1240 C C . ALA A 1 158 ? -37.715 0.098 30.043 1.00 76.56 158 ALA A C 1
ATOM 1242 O O . ALA A 1 158 ? -38.942 0.076 30.090 1.00 76.56 158 ALA A O 1
ATOM 1243 N N . THR A 1 159 ? -37.068 0.287 28.886 1.00 78.12 159 THR A N 1
ATOM 1244 C CA . THR A 1 159 ? -37.770 0.589 27.619 1.00 78.12 159 THR A CA 1
ATOM 1245 C C . THR A 1 159 ? -38.597 -0.595 27.096 1.00 78.12 159 THR A C 1
ATOM 1247 O O . THR A 1 159 ? -39.676 -0.418 26.528 1.00 78.12 159 THR A O 1
ATOM 1250 N N . ALA A 1 160 ? -38.134 -1.832 27.308 1.00 77.31 160 ALA A N 1
ATOM 1251 C CA . ALA A 1 160 ? -38.892 -3.038 26.963 1.00 77.31 160 ALA A CA 1
ATOM 1252 C C . ALA A 1 160 ? -40.148 -3.217 27.839 1.00 77.31 160 ALA A C 1
ATOM 1254 O O . ALA A 1 160 ? -41.163 -3.742 27.384 1.00 77.31 160 ALA A O 1
ATOM 1255 N N . THR A 1 161 ? -40.087 -2.775 29.095 1.00 77.81 161 THR A N 1
ATOM 1256 C CA . THR A 1 161 ? -41.228 -2.833 30.018 1.00 77.81 161 THR A CA 1
ATOM 1257 C C . THR A 1 161 ? -42.262 -1.762 29.668 1.00 77.81 161 THR A C 1
ATOM 1259 O O . THR A 1 161 ? -43.452 -2.064 29.611 1.00 77.81 161 THR A O 1
ATOM 1262 N N . ASP A 1 162 ? -41.810 -0.554 29.322 1.00 74.38 162 ASP A N 1
ATOM 1263 C CA . ASP A 1 162 ? -42.667 0.551 28.873 1.00 74.38 162 ASP A CA 1
ATOM 1264 C C . ASP A 1 162 ? -43.398 0.238 27.553 1.00 74.38 162 ASP A C 1
ATOM 1266 O O . ASP A 1 162 ? -44.610 0.414 27.428 1.00 74.38 162 ASP A O 1
ATOM 1270 N N . SER A 1 163 ? -42.697 -0.353 26.583 1.00 72.56 163 SER A N 1
ATOM 1271 C CA . SER A 1 163 ? -43.315 -0.778 25.319 1.00 72.56 163 SER A CA 1
ATOM 1272 C C . SER A 1 163 ? -44.333 -1.912 25.490 1.00 72.56 163 SER A C 1
ATOM 1274 O O . SER A 1 163 ? -45.358 -1.910 24.807 1.00 72.56 163 SER A O 1
ATOM 1276 N N . LYS A 1 164 ? -44.117 -2.853 26.424 1.00 75.31 164 LYS A N 1
ATOM 1277 C CA . LYS A 1 164 ? -45.138 -3.853 26.790 1.00 75.31 164 LYS A CA 1
ATOM 1278 C C . LYS A 1 164 ? -46.351 -3.212 27.459 1.00 75.31 164 LYS A C 1
ATOM 1280 O O . LYS A 1 164 ? -47.476 -3.551 27.100 1.00 75.31 164 LYS A O 1
ATOM 1285 N N . PHE A 1 165 ? -46.129 -2.276 28.379 1.00 68.94 165 PHE A N 1
ATOM 1286 C CA . PHE A 1 165 ? -47.200 -1.566 29.074 1.00 68.94 165 PHE A CA 1
ATOM 1287 C C . PHE A 1 165 ? -48.087 -0.781 28.094 1.00 68.94 165 PHE A C 1
ATOM 1289 O O . PHE A 1 165 ? -49.310 -0.907 28.119 1.00 68.94 165 PHE A O 1
ATOM 1296 N N . LYS A 1 166 ? -47.478 -0.071 27.136 1.00 72.19 166 LYS A N 1
ATOM 1297 C CA . LYS A 1 166 ? -48.204 0.672 26.096 1.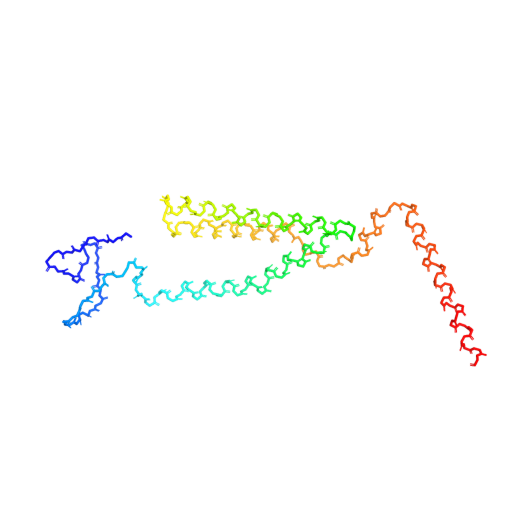00 72.19 166 LYS A CA 1
ATOM 1298 C C . LYS A 1 166 ? -48.990 -0.236 25.144 1.00 72.19 166 LYS A C 1
ATOM 1300 O O . LYS A 1 166 ? -50.108 0.095 24.756 1.00 72.19 166 LYS A O 1
ATOM 1305 N N . LYS A 1 167 ? -48.434 -1.399 24.790 1.00 70.94 167 LYS A N 1
ATOM 1306 C CA . LYS A 1 167 ? -49.092 -2.369 23.898 1.00 70.94 167 LYS A CA 1
ATOM 1307 C C . LYS A 1 167 ? -50.295 -3.049 24.560 1.00 70.94 167 LYS A C 1
ATOM 1309 O O . LYS A 1 167 ? -51.282 -3.328 23.886 1.00 70.94 167 LYS A O 1
ATOM 1314 N N . GLN A 1 168 ? -50.226 -3.272 25.871 1.00 69.88 168 GLN A N 1
ATOM 1315 C CA . GLN A 1 168 ? -51.326 -3.846 26.642 1.00 69.88 168 GLN A CA 1
ATOM 1316 C C . GLN A 1 168 ? -52.463 -2.842 26.869 1.00 69.88 168 GLN A C 1
ATOM 1318 O O . GLN A 1 168 ? -53.624 -3.229 26.809 1.00 69.88 168 GLN A O 1
ATOM 1323 N N . ASN A 1 169 ? -52.149 -1.555 27.038 1.00 61.75 169 ASN A N 1
ATOM 1324 C CA . ASN A 1 169 ? -53.169 -0.516 27.194 1.00 61.75 169 ASN A CA 1
ATOM 1325 C C . ASN A 1 169 ? -53.919 -0.207 25.881 1.00 61.75 169 ASN A C 1
ATOM 1327 O O . ASN A 1 169 ? -55.103 0.084 25.913 1.00 61.75 169 ASN A O 1
ATOM 1331 N N . SER A 1 170 ? -53.262 -0.349 24.723 1.00 60.59 170 SER A N 1
ATOM 1332 C CA . SER A 1 170 ? -53.868 -0.132 23.395 1.00 60.59 170 SER A CA 1
ATOM 1333 C C . SER A 1 170 ? -54.755 -1.284 22.893 1.00 60.59 170 SER A C 1
ATOM 1335 O O . SER A 1 170 ? -55.384 -1.130 21.854 1.00 60.59 170 SER A O 1
ATOM 1337 N N . SER A 1 171 ? -54.766 -2.446 23.559 1.00 59.03 171 SER A N 1
ATOM 1338 C CA . SER A 1 171 ? -55.642 -3.581 23.193 1.00 59.03 171 SER A CA 1
ATOM 1339 C C . SER A 1 171 ? -56.942 -3.623 24.012 1.00 59.03 171 SER A C 1
ATOM 1341 O O . SER A 1 171 ? -57.752 -4.520 23.806 1.00 59.03 171 SER A O 1
ATOM 1343 N N . ASN A 1 172 ? -57.108 -2.688 24.956 1.00 57.22 172 ASN A N 1
ATOM 1344 C CA . ASN A 1 172 ? -58.278 -2.563 25.831 1.00 57.22 172 ASN A CA 1
ATOM 1345 C C . ASN A 1 172 ? -59.170 -1.353 25.466 1.00 57.22 172 ASN A C 1
ATOM 1347 O O . ASN A 1 172 ? -60.114 -1.068 26.203 1.00 57.22 172 ASN A O 1
ATOM 1351 N N . GLU A 1 173 ? -58.863 -0.660 24.362 1.00 49.16 173 GLU A N 1
ATOM 1352 C CA . GLU A 1 173 ? -59.713 0.350 23.704 1.00 49.16 173 GLU A CA 1
ATOM 1353 C C . GLU A 1 173 ? -60.351 -0.225 22.435 1.00 49.16 173 GLU A C 1
ATOM 1355 O O . GLU A 1 173 ? -59.660 -0.999 21.729 1.00 49.16 173 GLU A O 1
#